Protein AF-A0A1V5I2D7-F1 (afdb_monomer_lite)

pLDDT: mean 72.84, std 13.15, range [50.44, 91.25]

Radius of gyration: 34.48 Å; chains: 1; bounding box: 54×25×93 Å

Secondary structure (DSSP, 8-state):
--EEE-TTT--EEETT-SB-TTT-PBPPPPPTHHHHTTTTTT---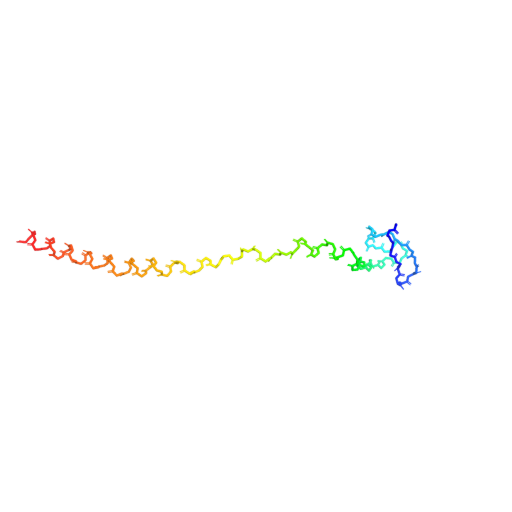S----GGGSHHHHHHHHHHHHHHHHHHHHHHHHHH--

Structure (mmCIF, N/CA/C/O backbone):
data_AF-A0A1V5I2D7-F1
#
_entry.id   AF-A0A1V5I2D7-F1
#
loop_
_atom_site.group_PDB
_atom_site.id
_atom_site.type_symbol
_atom_site.label_atom_id
_atom_site.label_alt_id
_atom_site.label_comp_id
_atom_site.label_asym_id
_atom_site.label_entity_id
_atom_site.label_seq_id
_atom_site.pdbx_PDB_ins_code
_atom_site.Cartn_x
_atom_site.Cartn_y
_atom_site.Cartn_z
_atom_site.occupancy
_atom_site.B_iso_or_equiv
_atom_site.auth_seq_id
_atom_site.auth_comp_id
_atom_site.auth_asym_id
_atom_site.auth_atom_id
_atom_site.pdbx_PDB_model_num
ATOM 1 N N . MET A 1 1 ? 25.129 -4.285 -26.614 1.00 52.44 1 MET A N 1
ATOM 2 C CA . MET A 1 1 ? 24.838 -2.844 -26.780 1.00 52.44 1 MET A CA 1
ATOM 3 C C . MET A 1 1 ? 23.386 -2.718 -27.181 1.00 52.44 1 MET A C 1
ATOM 5 O O . MET A 1 1 ? 23.045 -2.975 -28.331 1.00 52.44 1 MET A O 1
ATOM 9 N N . ASP A 1 2 ? 22.526 -2.405 -26.223 1.00 77.12 2 ASP A N 1
ATOM 10 C CA . ASP A 1 2 ? 21.091 -2.347 -26.461 1.00 77.12 2 ASP A CA 1
ATOM 11 C C . ASP A 1 2 ? 20.703 -1.055 -27.194 1.00 77.12 2 ASP A C 1
ATOM 13 O O . ASP A 1 2 ? 21.060 0.056 -26.789 1.00 77.12 2 ASP A O 1
ATOM 17 N N . SER A 1 3 ? 19.973 -1.197 -28.299 1.00 82.25 3 SER A N 1
ATOM 18 C CA . SER A 1 3 ? 19.526 -0.090 -29.149 1.00 82.25 3 SER A CA 1
ATOM 19 C C . SER A 1 3 ? 18.089 -0.325 -29.613 1.00 82.25 3 SER A C 1
ATOM 21 O O . SER A 1 3 ? 17.661 -1.468 -29.767 1.00 82.25 3 SER A O 1
ATOM 23 N N . TRP A 1 4 ? 17.331 0.752 -29.823 1.00 85.06 4 TRP A N 1
ATOM 24 C CA . TRP A 1 4 ? 15.981 0.699 -30.385 1.00 85.06 4 TRP A CA 1
ATOM 25 C C . TRP A 1 4 ? 15.941 1.432 -31.726 1.00 85.06 4 TRP A C 1
ATOM 27 O O . TRP A 1 4 ? 16.644 2.420 -31.936 1.00 85.06 4 TRP A O 1
ATOM 37 N N . LYS A 1 5 ? 15.135 0.924 -32.662 1.00 88.19 5 LYS A N 1
ATOM 38 C CA . LYS A 1 5 ? 14.964 1.511 -33.994 1.00 88.19 5 LYS A CA 1
ATOM 39 C C . LYS A 1 5 ? 13.695 2.353 -34.014 1.00 88.19 5 LYS A C 1
ATOM 41 O O . LYS A 1 5 ? 12.622 1.857 -33.663 1.00 88.19 5 LYS A O 1
ATOM 46 N N . CYS A 1 6 ? 13.798 3.601 -34.454 1.00 89.12 6 CYS A N 1
ATOM 47 C CA . CYS A 1 6 ? 12.632 4.449 -34.635 1.00 89.12 6 CYS A CA 1
ATOM 48 C C . CYS A 1 6 ? 11.726 3.867 -35.731 1.00 89.12 6 CYS A C 1
ATOM 50 O O . CYS A 1 6 ? 12.181 3.617 -36.845 1.00 89.12 6 CYS A O 1
ATOM 52 N N . ARG A 1 7 ? 10.437 3.658 -35.435 1.00 83.62 7 ARG A N 1
ATOM 53 C CA . ARG A 1 7 ? 9.465 3.164 -36.429 1.00 83.62 7 ARG A CA 1
ATOM 54 C C . ARG A 1 7 ? 9.107 4.210 -37.486 1.00 83.62 7 ARG A C 1
ATOM 56 O O . ARG A 1 7 ? 8.683 3.832 -38.568 1.00 83.62 7 ARG A O 1
ATOM 63 N N . THR A 1 8 ? 9.296 5.490 -37.174 1.00 85.12 8 THR A N 1
ATOM 64 C CA . THR A 1 8 ? 8.944 6.608 -38.058 1.00 85.12 8 THR A CA 1
ATOM 65 C C . THR A 1 8 ? 10.049 6.908 -39.070 1.00 85.12 8 THR A C 1
ATOM 67 O O . THR A 1 8 ? 9.765 7.017 -40.254 1.00 85.12 8 THR A O 1
ATOM 70 N N . CYS A 1 9 ? 11.310 7.022 -38.630 1.00 88.69 9 CYS A N 1
ATOM 71 C CA . CYS A 1 9 ? 12.434 7.376 -39.512 1.00 88.69 9 CYS A CA 1
ATOM 72 C C . CYS A 1 9 ? 13.430 6.235 -39.767 1.00 88.69 9 CYS A C 1
ATOM 74 O O . CYS A 1 9 ? 14.294 6.359 -40.625 1.00 88.69 9 CYS A O 1
ATOM 76 N N . GLY A 1 10 ? 13.345 5.128 -39.027 1.00 86.88 10 GLY A N 1
ATOM 77 C CA . GLY A 1 10 ? 14.251 3.991 -39.185 1.00 86.88 10 GLY A CA 1
ATOM 78 C C . GLY A 1 10 ? 15.623 4.138 -38.518 1.00 86.88 10 GLY A C 1
ATOM 79 O O . GLY A 1 10 ? 16.399 3.185 -38.568 1.00 86.88 10 GLY A O 1
ATOM 80 N N . GLU A 1 11 ? 15.911 5.264 -37.865 1.00 87.62 11 GLU A N 1
ATOM 81 C CA . GLU A 1 11 ? 17.201 5.512 -37.212 1.00 87.62 11 GLU A CA 1
ATOM 82 C C . GLU A 1 11 ? 17.392 4.641 -35.959 1.00 87.62 11 GLU A C 1
ATOM 84 O O . GLU A 1 11 ? 16.427 4.348 -35.240 1.00 87.62 11 GLU A O 1
ATOM 89 N N . ARG A 1 12 ? 18.634 4.219 -35.680 1.00 88.38 12 ARG A N 1
AT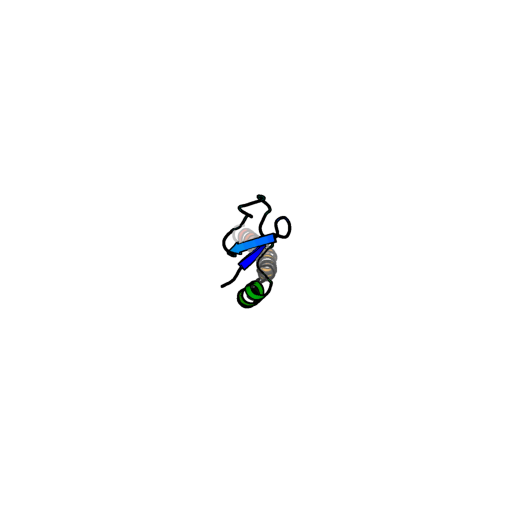OM 90 C CA . ARG A 1 12 ? 18.963 3.452 -34.467 1.00 88.38 12 ARG A CA 1
ATOM 91 C C . ARG A 1 12 ? 19.424 4.389 -33.356 1.00 88.38 12 ARG A C 1
ATOM 93 O O . ARG A 1 12 ? 20.374 5.149 -33.506 1.00 88.38 12 ARG A O 1
ATOM 100 N N . HIS A 1 13 ? 18.777 4.291 -32.202 1.00 87.19 13 HIS A N 1
ATOM 101 C CA . HIS A 1 13 ? 19.087 5.090 -31.022 1.00 87.19 13 HIS A CA 1
ATOM 102 C C . HIS A 1 13 ? 19.415 4.207 -29.817 1.00 87.19 13 HIS A C 1
ATOM 104 O O . HIS A 1 13 ? 19.056 3.030 -29.762 1.00 87.19 13 HIS A O 1
ATOM 110 N N . SER A 1 14 ? 20.114 4.776 -28.833 1.00 84.62 14 SER A N 1
ATOM 111 C CA . SER A 1 14 ? 20.400 4.095 -27.570 1.00 84.62 14 SER A CA 1
ATOM 112 C C . SER A 1 14 ? 19.133 3.962 -26.721 1.00 84.62 14 SER A C 1
ATOM 114 O O . SER A 1 14 ? 18.249 4.819 -26.772 1.00 84.62 14 SER A O 1
ATOM 116 N N . LEU A 1 15 ? 19.049 2.914 -25.893 1.00 82.06 15 LEU A N 1
ATOM 117 C CA . LEU A 1 15 ? 17.915 2.726 -24.973 1.00 82.06 15 LEU A CA 1
ATOM 118 C C . LEU A 1 15 ? 17.731 3.867 -23.957 1.00 82.06 15 LEU A C 1
ATOM 120 O O . LEU A 1 15 ? 16.639 4.035 -23.425 1.00 82.06 15 LEU A O 1
ATOM 124 N N . GLN A 1 16 ? 18.772 4.659 -23.688 1.00 79.94 16 GLN A N 1
ATOM 125 C CA . GLN A 1 16 ? 18.678 5.819 -22.793 1.00 79.94 16 GLN A CA 1
ATOM 126 C C . GLN A 1 16 ? 17.941 7.004 -23.435 1.00 79.94 16 GLN A C 1
ATOM 128 O O . GLN A 1 16 ? 17.459 7.897 -22.736 1.00 79.94 16 GLN A O 1
ATOM 133 N N . LEU A 1 17 ? 17.860 7.037 -24.767 1.00 81.81 17 LEU A N 1
ATOM 134 C CA . LEU A 1 17 ? 17.283 8.149 -25.501 1.00 81.81 17 LEU A CA 1
ATOM 135 C C . LEU A 1 17 ? 15.761 7.987 -25.583 1.00 81.81 17 LEU A C 1
ATOM 137 O O . LEU A 1 17 ? 15.254 7.134 -26.308 1.00 81.81 17 LEU A O 1
ATOM 141 N N . LYS A 1 18 ? 15.037 8.833 -24.841 1.00 82.81 18 LYS A N 1
ATOM 142 C CA . LYS A 1 18 ? 13.565 8.810 -24.738 1.00 82.81 18 LYS A CA 1
ATOM 143 C C . LYS A 1 18 ? 12.839 9.303 -25.993 1.00 82.81 18 LYS A C 1
ATOM 145 O O . LYS A 1 18 ? 11.637 9.091 -26.118 1.00 82.81 18 LYS A O 1
ATOM 150 N N . PHE A 1 19 ? 13.554 9.952 -26.909 1.00 87.50 19 PHE A N 1
ATOM 151 C CA . PHE A 1 19 ? 13.002 10.537 -28.129 1.00 87.50 19 PHE A CA 1
ATOM 152 C C . PHE A 1 19 ? 13.959 10.333 -29.300 1.00 87.50 19 PHE A C 1
ATOM 154 O O . PHE A 1 19 ? 15.180 10.331 -29.134 1.00 87.50 19 PHE A O 1
ATOM 161 N N . CYS A 1 20 ? 13.402 10.188 -30.497 1.00 90.12 20 CYS A N 1
ATOM 162 C CA . CYS A 1 20 ? 14.172 10.193 -31.728 1.00 90.12 20 CYS A CA 1
ATOM 163 C C . CYS A 1 20 ? 14.727 11.599 -31.984 1.00 90.12 20 CYS A C 1
ATOM 165 O O . CYS A 1 20 ? 13.967 12.560 -32.082 1.00 90.12 20 CYS A O 1
ATOM 167 N N . ARG A 1 21 ? 16.046 11.719 -32.155 1.00 88.12 21 ARG A N 1
ATOM 168 C CA . ARG A 1 21 ? 16.703 13.004 -32.469 1.00 88.12 21 ARG A CA 1
ATOM 169 C C . ARG A 1 21 ? 16.357 13.558 -33.851 1.00 88.12 21 ARG A C 1
ATOM 171 O O . ARG A 1 21 ? 16.609 14.725 -34.105 1.00 88.12 21 ARG A O 1
ATOM 178 N N . GLN A 1 22 ? 15.818 12.721 -34.730 1.00 86.69 22 GLN A N 1
ATOM 179 C CA . GLN A 1 22 ? 15.647 13.035 -36.146 1.00 86.69 22 GLN A CA 1
ATOM 180 C C . GLN A 1 22 ? 14.206 13.406 -36.494 1.00 86.69 22 GLN A C 1
ATOM 182 O O . GLN A 1 22 ? 13.981 14.303 -37.294 1.00 86.69 22 GLN A O 1
ATOM 187 N N . CYS A 1 23 ? 13.226 12.743 -35.874 1.00 88.69 23 CYS A N 1
ATOM 188 C CA . CYS A 1 23 ? 11.803 13.011 -36.106 1.00 88.69 23 CYS A CA 1
ATOM 189 C C . CYS A 1 23 ? 11.026 13.393 -34.838 1.00 88.69 23 CYS A C 1
ATOM 191 O O . CYS A 1 23 ? 9.822 13.609 -34.909 1.00 88.69 23 CYS A O 1
ATOM 193 N N . GLY A 1 24 ? 11.663 13.414 -33.662 1.00 85.25 24 GLY A N 1
ATOM 194 C CA . GLY A 1 24 ? 11.012 13.755 -32.391 1.00 85.25 24 GLY A CA 1
ATOM 195 C C . GLY A 1 24 ? 10.057 12.692 -31.837 1.00 85.25 24 GLY A C 1
ATOM 196 O O . GLY A 1 24 ? 9.517 12.868 -30.749 1.00 85.25 24 GLY A O 1
ATOM 197 N N . THR A 1 25 ? 9.851 11.570 -32.540 1.00 85.62 25 THR A N 1
ATOM 198 C CA . THR A 1 25 ? 8.945 10.504 -32.079 1.00 85.62 25 THR A CA 1
ATOM 199 C C . THR A 1 25 ? 9.455 9.887 -30.771 1.00 85.62 25 THR A C 1
ATOM 201 O O . THR A 1 25 ? 10.649 9.601 -30.639 1.00 85.62 25 THR A O 1
ATOM 204 N N . ALA A 1 26 ? 8.554 9.665 -29.811 1.00 81.56 26 ALA A N 1
ATOM 205 C CA . ALA A 1 26 ? 8.873 9.040 -28.530 1.00 81.56 26 ALA A CA 1
ATOM 206 C C . ALA A 1 26 ? 9.432 7.618 -28.697 1.00 81.56 26 ALA A C 1
ATOM 208 O O . ALA A 1 26 ? 9.077 6.886 -29.625 1.00 81.56 26 ALA A O 1
ATOM 209 N N . ALA A 1 27 ? 10.316 7.232 -27.780 1.00 78.06 27 ALA A N 1
ATOM 210 C CA . ALA A 1 27 ? 10.903 5.905 -27.759 1.00 78.06 27 ALA A CA 1
ATOM 211 C C . ALA A 1 27 ? 9.844 4.826 -27.545 1.00 78.06 27 ALA A C 1
ATOM 213 O O . ALA A 1 27 ? 8.996 4.931 -26.658 1.00 78.06 27 ALA A O 1
ATOM 214 N N . SER A 1 28 ? 9.919 3.758 -28.342 1.00 66.94 28 SER A N 1
ATOM 215 C CA . SER A 1 28 ? 9.176 2.541 -28.031 1.00 66.94 28 SER A CA 1
ATOM 216 C C . SER A 1 28 ? 9.733 1.960 -26.727 1.00 66.94 28 SER A C 1
ATOM 218 O O . SER A 1 28 ? 10.960 1.890 -26.604 1.00 66.94 28 SER A O 1
ATOM 220 N N . PRO A 1 29 ? 8.882 1.547 -25.773 1.00 60.56 29 PRO A N 1
ATOM 221 C CA . PRO A 1 29 ? 9.339 1.071 -24.473 1.00 60.56 29 PRO A CA 1
ATOM 222 C C . PRO A 1 29 ? 10.351 -0.079 -24.622 1.00 60.56 29 PRO A C 1
ATOM 224 O O . PRO A 1 29 ? 10.261 -0.847 -25.588 1.00 60.56 29 PRO A O 1
ATOM 227 N N . PRO A 1 30 ? 11.320 -0.194 -23.693 1.00 59.62 30 PRO A N 1
ATOM 228 C CA . PRO A 1 30 ? 12.369 -1.203 -23.764 1.00 59.62 30 PRO A CA 1
ATOM 229 C C . PRO A 1 30 ? 11.762 -2.606 -23.860 1.00 59.62 30 PRO A C 1
ATOM 231 O O . PRO A 1 30 ? 10.737 -2.912 -23.247 1.00 59.62 30 PRO A O 1
ATOM 234 N N . SER A 1 31 ? 12.388 -3.454 -24.677 1.00 60.03 31 SER A N 1
ATOM 235 C CA . SER A 1 31 ? 11.912 -4.811 -24.935 1.00 60.03 31 SER A CA 1
ATOM 236 C C . SER A 1 31 ? 11.780 -5.608 -23.633 1.00 60.03 31 SER A C 1
ATOM 238 O O . SER A 1 31 ? 12.608 -5.474 -22.731 1.00 60.03 31 SER A O 1
ATOM 240 N N . ARG A 1 32 ? 10.756 -6.469 -23.560 1.00 54.09 32 ARG A N 1
ATOM 241 C CA . ARG A 1 32 ? 10.367 -7.279 -22.388 1.00 54.09 32 ARG A CA 1
ATOM 242 C C . ARG A 1 32 ? 11.508 -8.052 -21.704 1.00 54.09 32 ARG A C 1
ATOM 244 O O . ARG A 1 32 ? 11.352 -8.406 -20.543 1.00 54.09 32 ARG A O 1
ATOM 251 N N . ALA A 1 33 ? 12.646 -8.259 -22.370 1.00 57.22 33 ALA A N 1
ATOM 252 C CA . ALA A 1 33 ? 13.848 -8.856 -21.787 1.00 57.22 33 ALA A CA 1
ATOM 253 C C . ALA A 1 33 ? 14.350 -8.115 -20.531 1.00 57.22 33 ALA A C 1
ATOM 255 O O . ALA A 1 33 ? 14.810 -8.754 -19.594 1.00 57.22 33 ALA A O 1
ATOM 256 N N . SER A 1 34 ? 14.198 -6.788 -20.466 1.00 56.56 34 SER A N 1
ATOM 257 C CA . SER A 1 34 ? 14.587 -5.994 -19.288 1.00 56.56 34 SER A CA 1
ATOM 258 C C . SER A 1 34 ? 13.487 -5.897 -18.224 1.00 56.56 34 SER A C 1
ATOM 260 O O . SER A 1 34 ? 13.765 -5.533 -17.091 1.00 56.56 34 SER A O 1
ATOM 262 N N . LEU A 1 35 ? 12.233 -6.203 -18.574 1.00 56.16 35 LEU A N 1
ATOM 263 C CA . LEU A 1 35 ? 11.104 -6.239 -17.633 1.00 56.16 35 LEU A CA 1
ATOM 264 C C . LEU A 1 35 ? 11.019 -7.583 -16.895 1.00 56.16 35 LEU A C 1
ATOM 266 O O . LEU A 1 35 ? 10.507 -7.624 -15.781 1.00 56.16 35 LEU A O 1
ATOM 270 N N . ALA A 1 36 ? 11.557 -8.656 -17.487 1.00 58.66 36 ALA A N 1
ATOM 271 C CA . ALA A 1 36 ? 11.615 -9.983 -16.875 1.00 58.66 36 ALA A CA 1
ATOM 272 C C . ALA A 1 36 ? 12.530 -10.033 -15.636 1.00 58.66 36 ALA A C 1
ATOM 274 O O . ALA A 1 36 ? 12.223 -10.733 -14.678 1.00 58.66 36 ALA A O 1
ATOM 275 N N . SER A 1 37 ? 13.609 -9.246 -15.609 1.00 56.50 37 SER A N 1
ATOM 276 C CA . SER A 1 37 ? 14.504 -9.158 -14.445 1.00 56.50 37 SER A CA 1
ATOM 277 C C . SER A 1 37 ? 13.962 -8.267 -13.320 1.00 56.50 37 SER A C 1
ATOM 279 O O . SER A 1 37 ? 14.373 -8.409 -12.174 1.00 56.50 37 SER A O 1
ATOM 281 N N . PHE A 1 38 ? 13.007 -7.376 -13.606 1.00 59.22 38 PHE A N 1
ATOM 282 C CA . PHE A 1 38 ? 12.352 -6.552 -12.581 1.00 59.22 38 PHE A CA 1
ATOM 283 C C . PHE A 1 38 ? 11.115 -7.221 -11.964 1.00 59.22 38 PHE A C 1
ATOM 285 O O . PHE A 1 38 ? 10.728 -6.865 -10.850 1.00 59.22 38 PHE A O 1
ATOM 292 N N . SER A 1 39 ? 10.510 -8.207 -12.636 1.00 59.38 39 SER A N 1
ATOM 293 C CA . SER A 1 39 ? 9.373 -8.961 -12.087 1.00 59.38 39 SER A CA 1
ATOM 294 C C . SER A 1 39 ? 9.741 -9.911 -10.945 1.00 59.38 39 SER A C 1
ATOM 296 O O . SER A 1 39 ? 8.846 -10.340 -10.229 1.00 59.38 39 SER A O 1
ATOM 298 N N . GLU A 1 40 ? 11.026 -10.204 -10.735 1.00 56.34 40 GLU A N 1
ATOM 299 C CA . GLU A 1 40 ? 11.492 -11.002 -9.589 1.00 56.34 40 GLU A CA 1
ATOM 300 C C . GLU A 1 40 ? 11.513 -10.195 -8.280 1.00 56.34 40 GLU A C 1
ATOM 302 O O . GLU A 1 40 ? 11.316 -10.745 -7.202 1.00 56.34 40 GLU A O 1
ATOM 3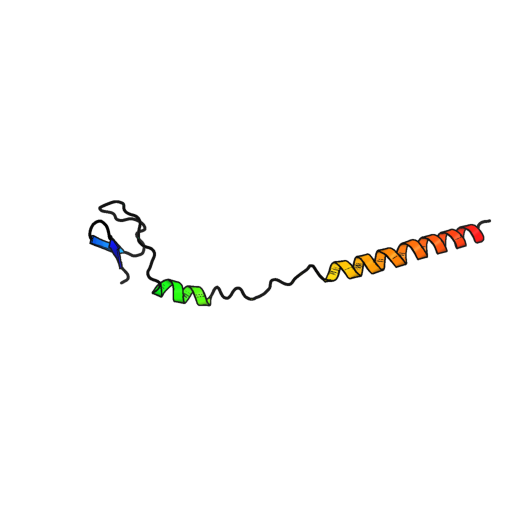07 N N . VAL A 1 41 ? 11.688 -8.870 -8.362 1.00 58.62 41 VAL A N 1
ATOM 308 C CA . VAL A 1 41 ? 11.739 -7.984 -7.182 1.00 58.62 41 VAL A CA 1
ATOM 309 C C . VAL A 1 41 ? 10.342 -7.494 -6.775 1.00 58.62 41 VAL A C 1
ATOM 311 O O . VAL A 1 41 ? 10.123 -7.107 -5.631 1.00 58.62 41 VAL A O 1
ATOM 314 N N . LEU A 1 42 ? 9.369 -7.545 -7.690 1.00 59.88 42 LEU A N 1
ATOM 315 C CA . LEU A 1 42 ? 7.970 -7.173 -7.450 1.00 59.88 42 LEU A CA 1
ATOM 316 C C . LEU A 1 42 ? 7.098 -8.359 -6.997 1.00 59.88 42 LEU A C 1
ATOM 318 O O . LEU A 1 42 ? 5.881 -8.327 -7.192 1.00 59.88 42 LEU A O 1
ATOM 322 N N . ASP A 1 43 ? 7.671 -9.385 -6.353 1.00 57.44 43 ASP A N 1
ATOM 323 C CA . ASP A 1 43 ? 6.874 -10.322 -5.548 1.00 57.44 43 ASP A CA 1
ATOM 324 C C . ASP A 1 43 ? 6.462 -9.639 -4.233 1.00 57.44 43 ASP A C 1
ATOM 326 O O . ASP A 1 43 ? 6.892 -9.931 -3.118 1.00 57.44 43 ASP A O 1
ATOM 330 N N . THR A 1 44 ? 5.588 -8.651 -4.386 1.00 61.22 44 THR A N 1
ATOM 331 C CA . THR A 1 44 ? 4.897 -7.948 -3.312 1.00 61.22 44 THR A CA 1
ATOM 332 C C . THR A 1 44 ? 3.729 -8.810 -2.824 1.00 61.22 44 THR A C 1
ATOM 334 O O . THR A 1 44 ? 2.583 -8.367 -2.799 1.00 61.22 44 THR A O 1
ATOM 337 N N . LYS A 1 45 ? 3.977 -10.076 -2.466 1.00 57.56 45 LYS A N 1
ATOM 338 C CA . LYS A 1 45 ? 2.975 -10.919 -1.784 1.00 57.56 45 LYS A CA 1
ATOM 339 C C . LYS A 1 45 ? 3.110 -10.930 -0.271 1.00 57.56 45 LYS A C 1
ATOM 341 O O . LYS A 1 45 ? 2.287 -11.534 0.415 1.00 57.56 45 LYS A O 1
ATOM 346 N N . SER A 1 46 ? 4.086 -10.216 0.273 1.00 63.28 46 SER A N 1
ATOM 347 C CA . SER A 1 46 ? 4.265 -10.139 1.713 1.00 63.28 46 SER A CA 1
ATOM 348 C C . SER A 1 46 ? 3.624 -8.876 2.284 1.00 63.28 46 SER A C 1
ATOM 350 O O . SER A 1 46 ? 4.124 -7.768 2.127 1.00 63.28 46 SER A O 1
ATOM 352 N N . PHE A 1 47 ? 2.551 -9.111 3.042 1.00 52.09 47 PHE A N 1
ATOM 353 C CA . PHE A 1 47 ? 2.207 -8.364 4.254 1.00 52.09 47 PHE A CA 1
ATOM 354 C C . PHE A 1 47 ? 1.200 -7.205 4.156 1.00 52.09 47 PHE A C 1
ATOM 356 O O . PHE A 1 47 ? 1.383 -6.147 4.749 1.00 52.09 47 PHE A O 1
ATOM 363 N N . VAL A 1 48 ? 0.030 -7.446 3.557 1.00 54.72 48 VAL A N 1
ATOM 364 C CA . VAL A 1 48 ? -1.190 -6.790 4.065 1.00 54.72 48 VAL A CA 1
ATOM 365 C C . VAL A 1 48 ? -1.725 -7.648 5.211 1.00 54.72 48 VAL A C 1
ATOM 367 O O . VAL A 1 48 ? -2.545 -8.540 5.007 1.00 54.72 4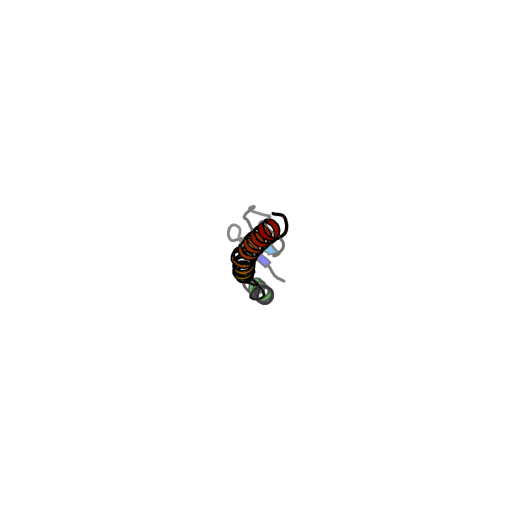8 VAL A O 1
ATOM 370 N N . VAL A 1 49 ? -1.245 -7.412 6.436 1.00 59.12 49 VAL A N 1
ATOM 371 C CA . VAL A 1 49 ? -1.934 -7.921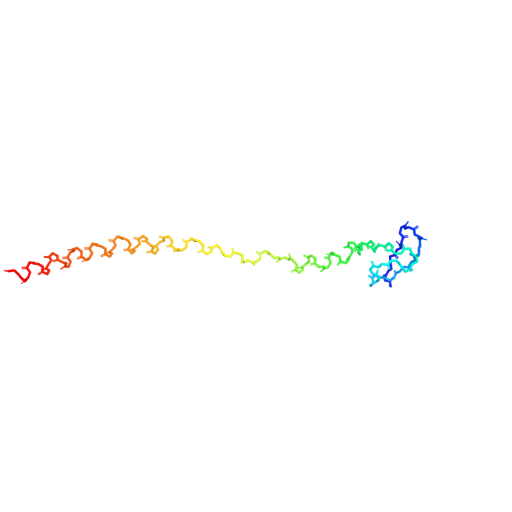 7.631 1.00 59.12 49 VAL A CA 1
ATOM 372 C C . VAL A 1 49 ? -3.284 -7.208 7.725 1.00 59.12 49 VAL A C 1
ATOM 374 O O . VAL A 1 49 ? -3.312 -5.978 7.823 1.00 59.12 49 VAL A O 1
ATOM 377 N N . PRO A 1 50 ? -4.424 -7.922 7.730 1.00 50.44 50 PRO A N 1
ATOM 378 C CA . PRO A 1 50 ? -5.712 -7.294 7.968 1.00 50.44 50 PRO A CA 1
ATOM 379 C C . PRO A 1 50 ? -5.803 -6.877 9.445 1.00 50.44 50 PRO A C 1
ATOM 381 O O . PRO A 1 50 ? -6.252 -7.633 10.305 1.00 50.44 50 PRO A O 1
ATOM 384 N N . VAL A 1 51 ? -5.429 -5.628 9.735 1.00 59.84 51 VAL A N 1
ATOM 385 C CA . VAL A 1 51 ? -5.554 -4.950 11.046 1.00 59.84 51 VAL A CA 1
ATOM 386 C C . VAL A 1 51 ? -6.994 -4.938 11.593 1.00 59.84 51 VAL A C 1
ATOM 388 O O . VAL A 1 51 ? -7.236 -4.675 12.768 1.00 59.84 51 VAL A O 1
ATOM 391 N N . LYS A 1 52 ? -7.986 -5.267 10.761 1.00 51.34 52 LYS A N 1
ATOM 392 C CA . LYS A 1 52 ? -9.403 -5.028 11.047 1.00 51.34 52 LYS A CA 1
ATOM 393 C C . LYS A 1 52 ? -10.066 -6.033 12.001 1.00 51.34 52 LYS A C 1
ATOM 395 O O . LYS A 1 52 ? -11.166 -5.762 12.470 1.00 51.34 52 LYS A O 1
ATOM 400 N N . ARG A 1 53 ? -9.443 -7.181 12.311 1.00 55.47 53 ARG A N 1
ATOM 401 C CA . ARG A 1 53 ? -10.123 -8.275 13.046 1.00 55.47 53 ARG A CA 1
ATOM 402 C C . ARG A 1 53 ? -9.973 -8.230 14.581 1.00 55.47 53 ARG A C 1
ATOM 404 O O . ARG A 1 53 ? -10.717 -8.921 15.267 1.00 55.47 53 ARG A O 1
ATOM 411 N N . ARG A 1 54 ? -9.070 -7.411 15.144 1.00 58.50 54 ARG A N 1
ATOM 412 C CA . ARG A 1 54 ? -8.841 -7.356 16.612 1.00 58.50 54 ARG A CA 1
ATOM 413 C C . ARG A 1 54 ? -9.676 -6.320 17.369 1.00 58.50 54 ARG A C 1
ATOM 415 O O . ARG A 1 54 ? -9.913 -6.503 18.556 1.00 58.50 54 ARG A O 1
ATOM 422 N N . VAL A 1 55 ? -10.154 -5.265 16.709 1.00 62.03 55 VAL A N 1
ATOM 423 C CA . VAL A 1 55 ? -10.841 -4.152 17.396 1.00 62.03 55 VAL A CA 1
ATOM 424 C C . VAL A 1 55 ? -12.238 -4.549 17.898 1.00 62.03 55 VAL A C 1
ATOM 426 O O . VAL A 1 55 ? -12.646 -4.109 18.966 1.00 62.03 55 VAL A O 1
ATOM 429 N N . ILE A 1 56 ? -12.944 -5.445 17.202 1.00 65.50 56 ILE A N 1
ATOM 430 C CA . ILE A 1 56 ? -14.321 -5.857 17.546 1.00 65.50 56 ILE A CA 1
ATOM 431 C C . ILE A 1 56 ? -14.420 -6.496 18.944 1.00 65.50 56 ILE A C 1
ATOM 433 O O . ILE A 1 56 ? -15.353 -6.206 19.689 1.00 65.50 56 ILE A O 1
ATOM 437 N N . TRP A 1 57 ? -13.442 -7.316 19.337 1.00 65.06 57 TRP A N 1
ATOM 438 C CA . TRP A 1 57 ? -13.461 -8.006 20.634 1.00 65.06 57 TRP A CA 1
ATOM 439 C C . TRP A 1 57 ? -13.222 -7.064 21.821 1.00 65.06 57 TRP A C 1
ATOM 441 O O . TRP A 1 57 ? -13.770 -7.278 22.899 1.00 65.06 57 TRP A O 1
ATOM 451 N N . ILE A 1 58 ? -12.454 -5.990 21.617 1.00 66.38 58 ILE A N 1
ATOM 452 C CA . ILE A 1 58 ? -12.148 -5.003 22.661 1.00 66.38 58 ILE A CA 1
ATOM 453 C C . ILE A 1 58 ? -13.399 -4.178 22.997 1.00 66.38 58 ILE A C 1
ATOM 455 O O . ILE A 1 58 ? -13.721 -3.993 24.168 1.00 66.38 58 ILE A O 1
ATOM 459 N N . TRP A 1 59 ? -14.153 -3.744 21.981 1.00 65.50 59 TRP A N 1
ATOM 460 C CA . TRP A 1 59 ? -15.393 -2.988 22.189 1.00 65.50 59 TRP A CA 1
ATOM 461 C C . TRP A 1 59 ? -16.505 -3.831 22.833 1.00 65.50 59 TRP A C 1
ATOM 463 O O . TRP A 1 59 ? -17.250 -3.313 23.662 1.00 65.50 59 TRP A O 1
ATOM 473 N N . ALA A 1 60 ? -16.577 -5.133 22.531 1.00 66.31 60 ALA A N 1
ATOM 474 C CA . ALA A 1 60 ? -17.526 -6.045 23.176 1.00 66.31 60 ALA A CA 1
ATOM 475 C C . ALA A 1 60 ? -17.242 -6.237 24.680 1.00 66.31 60 ALA A C 1
ATOM 477 O O . ALA A 1 60 ? -18.171 -6.258 25.485 1.00 66.31 60 ALA A O 1
ATOM 478 N N . ALA A 1 61 ? -15.966 -6.317 25.076 1.00 63.91 61 ALA A N 1
ATOM 479 C CA . ALA A 1 61 ? -15.581 -6.453 26.482 1.00 63.91 61 ALA A CA 1
ATOM 480 C C . ALA A 1 61 ? -15.854 -5.173 27.296 1.00 63.91 61 ALA A C 1
ATOM 482 O O . ALA A 1 61 ? -16.354 -5.241 28.420 1.00 63.91 61 ALA A O 1
ATOM 483 N N . ILE A 1 62 ? -15.574 -4.000 26.719 1.00 67.44 62 ILE A N 1
ATOM 484 C CA . ILE A 1 62 ? -15.771 -2.708 27.395 1.00 67.44 62 ILE A CA 1
ATOM 485 C C . ILE A 1 62 ? -17.267 -2.371 27.522 1.00 67.44 62 ILE A C 1
ATOM 487 O O . ILE A 1 62 ? -17.701 -1.897 28.572 1.00 67.44 62 ILE A O 1
ATOM 491 N N . GLY A 1 63 ? -18.069 -2.659 26.489 1.00 67.12 63 GLY A N 1
ATOM 492 C CA . GLY A 1 63 ? -19.489 -2.294 26.438 1.00 67.12 63 GLY A CA 1
ATOM 493 C C . GLY A 1 63 ? -20.393 -3.036 27.427 1.00 67.12 63 GLY A C 1
ATOM 494 O O . GLY A 1 63 ? -21.417 -2.489 27.820 1.00 67.12 63 GLY A O 1
ATOM 495 N N . VAL A 1 64 ? -20.026 -4.248 27.861 1.00 66.88 64 VAL A N 1
ATOM 496 C CA . VAL A 1 64 ? -20.848 -5.047 28.794 1.00 66.88 64 VAL A CA 1
ATOM 497 C C . VAL A 1 64 ? -20.315 -4.980 30.227 1.00 66.88 64 VAL A C 1
ATOM 499 O O . VAL A 1 64 ? -21.095 -4.872 31.170 1.00 66.88 64 VAL A O 1
ATOM 502 N N . GLY A 1 65 ? -18.995 -4.992 30.433 1.00 69.19 65 GLY A N 1
ATOM 503 C CA . GLY A 1 65 ? -18.427 -5.004 31.788 1.00 69.19 65 GLY A CA 1
ATOM 504 C C . GLY A 1 65 ? -18.559 -3.663 32.516 1.00 69.19 65 GLY A C 1
ATOM 505 O O . GLY A 1 65 ? -18.960 -3.611 33.679 1.00 69.19 65 GLY A O 1
ATOM 506 N N . PHE A 1 66 ? -18.261 -2.564 31.822 1.00 72.62 66 PHE A N 1
ATOM 507 C CA . PHE A 1 66 ? -18.168 -1.241 32.436 1.00 72.62 66 PHE A CA 1
ATOM 508 C C . PHE A 1 66 ? -19.512 -0.678 32.953 1.00 72.62 66 PHE A C 1
ATOM 510 O O . PHE A 1 66 ? -19.566 -0.271 34.117 1.00 72.62 66 PHE A O 1
ATOM 517 N N . PRO A 1 67 ? -20.625 -0.693 32.185 1.00 76.00 67 PRO A N 1
ATOM 518 C CA . PRO A 1 67 ? -21.905 -0.177 32.685 1.00 76.00 67 PRO A CA 1
ATOM 519 C C . PRO A 1 67 ? -22.516 -1.033 33.807 1.00 76.00 67 PRO A C 1
ATOM 521 O O . PRO A 1 67 ? -23.219 -0.501 34.669 1.00 76.00 67 PRO A O 1
ATOM 524 N N . THR A 1 68 ? -22.213 -2.333 33.854 1.00 77.06 68 THR A N 1
ATOM 525 C CA . THR A 1 68 ? -22.729 -3.253 34.884 1.00 77.06 68 THR A CA 1
ATOM 526 C C . THR A 1 68 ? -22.033 -3.040 36.232 1.00 77.06 68 THR A C 1
ATOM 528 O O . THR A 1 68 ? -22.678 -3.021 37.279 1.00 77.06 68 THR A O 1
ATOM 531 N N . LEU A 1 69 ? -20.719 -2.791 36.219 1.00 80.44 69 LEU A N 1
ATOM 532 C CA . LEU A 1 69 ? -19.969 -2.446 37.430 1.00 80.44 69 LEU A CA 1
ATOM 533 C C . LEU A 1 69 ? -20.355 -1.063 37.963 1.00 80.44 69 LEU A C 1
ATOM 535 O O . LEU A 1 69 ? -20.509 -0.895 39.171 1.00 80.44 69 LEU A O 1
ATOM 539 N N . MET A 1 70 ? -20.557 -0.086 37.075 1.00 81.38 70 MET A N 1
ATOM 540 C CA . MET A 1 70 ? -20.959 1.269 37.467 1.00 81.38 70 MET A CA 1
ATOM 541 C C . MET A 1 70 ? -22.355 1.305 38.100 1.00 81.38 70 MET A C 1
ATOM 543 O O . MET A 1 70 ? -22.544 1.963 39.122 1.00 81.38 70 MET A O 1
ATOM 547 N N . THR A 1 71 ? -23.322 0.564 37.551 1.00 81.62 71 THR A N 1
ATOM 548 C CA . THR A 1 71 ? -24.668 0.470 38.142 1.00 81.62 71 THR A CA 1
ATOM 549 C C . THR A 1 71 ? -24.660 -0.287 39.468 1.00 81.62 71 THR A C 1
ATOM 551 O O . THR A 1 71 ? -25.253 0.195 40.433 1.00 81.62 71 THR A O 1
ATOM 554 N N . GLY A 1 72 ? -23.932 -1.406 39.565 1.00 86.50 72 GLY A N 1
ATOM 555 C CA . GLY A 1 72 ? -23.770 -2.145 40.822 1.00 86.50 72 GLY A CA 1
ATOM 556 C C . GLY A 1 72 ? -23.110 -1.315 41.930 1.00 86.50 72 GLY A C 1
ATOM 557 O O . GLY A 1 72 ? -23.624 -1.253 43.047 1.00 86.50 72 GLY A O 1
ATOM 558 N N . ALA A 1 73 ? -22.014 -0.618 41.615 1.00 86.31 73 ALA A N 1
ATOM 559 C CA . ALA A 1 73 ? -21.296 0.230 42.567 1.00 86.31 73 ALA A CA 1
ATOM 560 C C . ALA A 1 73 ? -22.143 1.417 43.049 1.00 86.31 73 ALA A C 1
ATOM 562 O O . ALA A 1 73 ? -22.154 1.716 44.242 1.00 86.31 73 ALA A O 1
ATOM 563 N N . TRP A 1 74 ? -22.899 2.063 42.154 1.00 87.12 74 TRP A N 1
ATOM 564 C CA . TRP A 1 74 ? -23.806 3.152 42.526 1.00 87.12 74 TRP A CA 1
ATOM 565 C C . TRP A 1 74 ? -24.931 2.677 43.453 1.00 87.12 74 TRP A C 1
ATOM 567 O O . TRP A 1 74 ? -25.276 3.361 44.418 1.00 87.12 74 TRP A O 1
ATOM 577 N N . PHE A 1 75 ? -25.472 1.481 43.205 1.00 87.31 75 PHE A N 1
ATOM 578 C CA . PHE A 1 75 ? -26.526 0.905 44.038 1.00 87.31 75 PHE A CA 1
ATOM 579 C C . PHE A 1 75 ? -26.021 0.546 45.443 1.00 87.31 75 PHE A C 1
ATOM 581 O O . PHE A 1 75 ? -26.680 0.869 46.430 1.00 87.31 75 PHE A O 1
ATOM 588 N N . LEU A 1 76 ? -24.827 -0.052 45.545 1.00 86.62 76 LEU A N 1
ATOM 589 C CA . LEU A 1 76 ? -24.167 -0.318 46.829 1.00 86.62 76 LEU A CA 1
ATOM 590 C C . LEU A 1 76 ? -23.839 0.970 47.583 1.00 86.62 76 LEU A C 1
ATOM 592 O O . LEU A 1 76 ? -24.103 1.058 48.779 1.00 86.62 76 LEU A O 1
ATOM 596 N N . TYR A 1 77 ? -23.313 1.980 46.887 1.00 89.25 77 TYR A N 1
ATOM 597 C CA . TYR A 1 77 ? -23.044 3.290 47.475 1.00 89.25 77 TYR A CA 1
ATOM 598 C C . TYR A 1 77 ? -24.326 3.901 48.056 1.00 89.25 77 TYR A C 1
ATOM 600 O O . TYR A 1 77 ? -24.350 4.349 49.198 1.00 89.25 77 TYR A O 1
ATOM 608 N N . ARG A 1 78 ? -25.438 3.830 47.319 1.00 90.25 78 ARG A N 1
ATOM 609 C CA 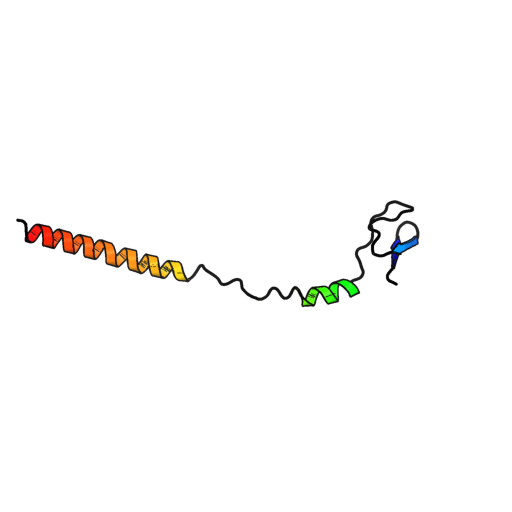. ARG A 1 78 ? -26.737 4.319 47.793 1.00 90.25 78 ARG A CA 1
ATOM 610 C C . ARG A 1 78 ? -27.290 3.535 48.993 1.00 90.25 78 ARG A C 1
ATOM 612 O O . ARG A 1 78 ? -28.038 4.110 49.775 1.00 90.25 78 ARG A O 1
ATOM 619 N N . LEU A 1 79 ? -26.958 2.251 49.128 1.00 88.38 79 LEU A N 1
ATOM 620 C CA . LEU A 1 79 ? -27.349 1.404 50.264 1.00 88.38 79 LEU A CA 1
ATOM 621 C C . LEU A 1 79 ? -26.493 1.642 51.515 1.00 88.38 79 LEU A C 1
ATOM 623 O O . LEU A 1 79 ? -27.013 1.542 52.618 1.00 88.38 79 LEU A O 1
ATOM 627 N N . LEU A 1 80 ? -25.203 1.948 51.349 1.00 91.25 80 LEU A N 1
ATOM 628 C CA . LEU A 1 80 ? -24.268 2.208 52.451 1.00 91.25 80 LEU A CA 1
ATOM 629 C C . LEU A 1 80 ? -24.402 3.616 53.045 1.00 91.25 80 LEU A C 1
ATOM 631 O O . LEU A 1 80 ? -24.133 3.801 54.226 1.00 91.25 80 LEU A O 1
ATOM 635 N N . PHE A 1 81 ? -24.786 4.602 52.231 1.00 87.81 81 PHE A N 1
ATOM 636 C CA . PHE A 1 81 ? -24.840 6.018 52.619 1.00 87.81 81 PHE A CA 1
ATOM 637 C C . PHE A 1 81 ? -26.273 6.555 52.792 1.00 87.81 81 PHE A C 1
ATOM 639 O O . PHE A 1 81 ? -26.520 7.746 52.592 1.00 87.81 81 PHE A O 1
ATOM 646 N N . ARG A 1 82 ? -27.226 5.689 53.141 1.00 72.00 82 ARG A N 1
ATOM 647 C CA . ARG A 1 82 ? -28.627 6.029 53.422 1.00 72.00 82 ARG A CA 1
ATOM 648 C C . ARG A 1 82 ? -29.003 5.590 54.825 1.00 72.00 82 ARG A C 1
ATOM 650 O O . ARG A 1 82 ? -29.801 6.329 55.439 1.00 72.00 82 ARG A O 1
#

Foldseek 3Di:
DDWDADPPPRDIGHLVDQADPPPRHGDDHDPCVVVVVVVVVPPPPDDPPPPPPPPVVVCVVCVPPVVVVVVVVVVVVVVVVD

Sequence (82 aa):
MDSWKCRTCGERHSLQLKFCRQCGTAASPPSRASLASFSEVLDTKSFVVPVKRRVIWIWAAIGVGFPTLMTGAWFLYRLLFR